Protein AF-A0A6H1ZUZ8-F1 (afdb_monomer)

Solvent-accessible surface area (backbone atoms only — not comparable to full-atom values): 5134 Å² total; per-residue (Å²): 129,70,75,45,77,48,68,52,99,84,44,32,30,38,42,35,37,50,51,98,87,71,49,80,46,80,46,36,35,42,48,43,70,82,27,38,59,42,32,27,56,42,96,87,75,48,74,44,72,56,54,60,61,60,22,65,86,81,47,86,49,67,31,75,22,28,85,51,36,56,61,50,53,53,50,29,49,55,50,32,56,54,48,53,56,54,62,75,71,109

Sequence (90 aa):
MKTRITSDDHGRVRLQYEDCLGQDHDKTFSCPHDGGYVIELLDNGGTTQPCDGLSHTGNTLIAKNRETLIDLIRREYRQMRRIEAREMSL

Organism: NCBI:txid1070528

Mean predicted aligned error: 4.52 Å

Radius of gyration: 12.98 Å; Cα contacts (8 Å, |Δi|>4): 155; chains: 1; bounding box: 32×24×34 Å

Structure (mmCIF, N/CA/C/O backbone):
data_AF-A0A6H1ZUZ8-F1
#
_entry.id   AF-A0A6H1ZUZ8-F1
#
loop_
_atom_site.group_PDB
_atom_site.id
_atom_site.type_symbol
_atom_site.label_atom_id
_atom_site.label_alt_id
_atom_site.label_comp_id
_atom_site.label_asym_id
_atom_site.label_entity_id
_atom_site.label_seq_id
_atom_site.pdbx_PDB_ins_code
_atom_site.Cartn_x
_atom_site.Cartn_y
_atom_site.Cartn_z
_atom_site.occupancy
_atom_site.B_iso_or_equiv
_atom_site.auth_seq_id
_atom_site.auth_comp_id
_atom_site.auth_asym_id
_atom_site.auth_atom_id
_atom_site.pdbx_PDB_model_num
ATOM 1 N N . MET A 1 1 ? -18.284 3.245 3.909 1.00 59.94 1 MET A N 1
ATOM 2 C CA . MET A 1 1 ? -17.019 2.694 4.453 1.00 59.94 1 MET A CA 1
ATOM 3 C C . MET A 1 1 ? -16.721 1.238 4.040 1.00 59.94 1 MET A C 1
ATOM 5 O O . MET A 1 1 ? -16.907 0.300 4.812 1.00 59.94 1 MET A O 1
ATOM 9 N N . LYS A 1 2 ? -16.220 1.024 2.816 1.00 77.12 2 LYS A N 1
ATOM 10 C CA . LYS A 1 2 ? -15.691 -0.278 2.369 1.00 77.12 2 LYS A CA 1
ATOM 11 C C . LYS A 1 2 ? -14.222 -0.106 1.998 1.00 77.12 2 LYS A C 1
ATOM 13 O O . LYS A 1 2 ? -13.913 0.369 0.915 1.00 77.12 2 LYS A O 1
ATOM 18 N N . THR A 1 3 ? -13.321 -0.477 2.900 1.00 92.06 3 THR A N 1
ATOM 19 C CA . THR A 1 3 ? -11.883 -0.494 2.609 1.00 92.06 3 THR A CA 1
ATOM 20 C C . THR A 1 3 ? -11.552 -1.680 1.709 1.00 92.06 3 THR A C 1
ATOM 22 O O . THR A 1 3 ? -12.024 -2.795 1.948 1.00 92.06 3 THR A O 1
ATOM 25 N N . ARG A 1 4 ? -10.682 -1.476 0.722 1.00 96.00 4 ARG A N 1
ATOM 26 C CA . ARG A 1 4 ? -10.087 -2.548 -0.078 1.00 96.00 4 ARG A CA 1
ATOM 27 C C . ARG A 1 4 ? -8.570 -2.408 -0.083 1.00 96.00 4 ARG A C 1
ATOM 29 O O . ARG A 1 4 ? -8.050 -1.355 -0.421 1.00 96.00 4 ARG A O 1
ATOM 36 N N . ILE A 1 5 ? -7.872 -3.484 0.280 1.00 96.75 5 ILE A N 1
ATOM 37 C CA . ILE A 1 5 ? -6.409 -3.567 0.211 1.00 96.75 5 ILE A CA 1
ATOM 38 C C . ILE A 1 5 ? -6.048 -4.798 -0.610 1.00 96.75 5 ILE A C 1
ATOM 40 O O . ILE A 1 5 ? -6.399 -5.916 -0.226 1.00 96.75 5 ILE A O 1
ATOM 44 N N . THR A 1 6 ? -5.366 -4.595 -1.730 1.00 96.88 6 THR A N 1
ATOM 45 C CA . THR A 1 6 ? -4.988 -5.656 -2.675 1.00 96.88 6 THR A CA 1
ATOM 46 C C . THR A 1 6 ? -3.557 -5.471 -3.146 1.00 96.88 6 THR A C 1
ATOM 48 O O . THR A 1 6 ? -3.094 -4.340 -3.246 1.00 96.88 6 THR A O 1
ATOM 51 N N . SER A 1 7 ? -2.881 -6.566 -3.478 1.00 96.44 7 SER A N 1
ATOM 52 C CA . SER A 1 7 ? -1.600 -6.542 -4.185 1.00 96.44 7 SER A CA 1
ATOM 53 C C . SER A 1 7 ? -1.782 -6.911 -5.657 1.00 96.44 7 SER A C 1
ATOM 55 O O . SER A 1 7 ? -2.658 -7.718 -5.968 1.00 96.44 7 SER A O 1
ATOM 57 N N . ASP A 1 8 ? -0.969 -6.333 -6.539 1.00 94.00 8 ASP A N 1
ATOM 58 C CA . ASP A 1 8 ? -0.848 -6.755 -7.940 1.00 94.00 8 ASP A CA 1
ATOM 59 C C . ASP A 1 8 ? 0.288 -7.779 -8.142 1.00 94.00 8 ASP A C 1
ATOM 61 O O . ASP A 1 8 ? 1.015 -8.119 -7.203 1.00 94.00 8 ASP A O 1
ATOM 65 N N . ASP A 1 9 ? 0.462 -8.249 -9.380 1.00 92.81 9 ASP A N 1
ATOM 66 C CA . ASP A 1 9 ? 1.494 -9.231 -9.754 1.00 92.81 9 ASP A CA 1
ATOM 67 C C . ASP A 1 9 ? 2.931 -8.675 -9.657 1.00 92.81 9 ASP A C 1
ATOM 69 O O . ASP A 1 9 ? 3.903 -9.427 -9.686 1.00 92.81 9 ASP A O 1
ATOM 73 N N . HIS A 1 10 ? 3.088 -7.357 -9.499 1.00 90.81 10 HIS A N 1
ATOM 74 C CA . HIS A 1 10 ? 4.368 -6.695 -9.233 1.00 90.81 10 HIS A CA 1
ATOM 75 C C . HIS A 1 10 ? 4.605 -6.459 -7.730 1.00 90.81 10 HIS A C 1
ATOM 77 O O . HIS A 1 10 ? 5.575 -5.792 -7.341 1.00 90.81 10 HIS A O 1
ATOM 83 N N . GLY A 1 11 ? 3.714 -6.966 -6.873 1.00 92.62 11 GLY A N 1
ATOM 84 C CA . GLY A 1 11 ? 3.754 -6.785 -5.427 1.00 92.62 11 GLY A CA 1
ATOM 85 C C . GLY A 1 11 ? 3.509 -5.342 -4.979 1.00 92.62 11 GLY A C 1
ATOM 86 O O . GLY A 1 11 ? 3.863 -4.983 -3.855 1.00 92.62 11 GLY A O 1
ATOM 87 N N . ARG A 1 12 ? 2.945 -4.487 -5.841 1.00 95.62 12 ARG A N 1
ATOM 88 C CA . ARG A 1 12 ? 2.478 -3.153 -5.448 1.00 95.62 12 ARG A CA 1
ATOM 89 C C . ARG A 1 12 ? 1.164 -3.301 -4.708 1.00 95.62 12 ARG A C 1
ATOM 91 O O . ARG A 1 12 ? 0.363 -4.174 -5.027 1.00 95.62 12 ARG A O 1
ATOM 98 N N . VAL A 1 13 ? 0.931 -2.443 -3.726 1.00 96.94 13 VAL A N 1
ATOM 99 C CA . VAL A 1 13 ? -0.241 -2.532 -2.853 1.00 96.94 13 VAL A CA 1
ATOM 100 C C . VAL A 1 13 ? -1.167 -1.364 -3.118 1.00 96.94 13 VAL A C 1
ATOM 102 O O . VAL A 1 13 ? -0.783 -0.221 -2.909 1.00 96.94 13 VAL A O 1
ATOM 105 N N . ARG A 1 14 ? -2.401 -1.649 -3.526 1.00 96.19 14 ARG A N 1
ATOM 106 C CA . ARG A 1 14 ? -3.463 -0.657 -3.683 1.00 96.19 14 ARG A CA 1
ATOM 107 C C . ARG A 1 14 ? -4.341 -0.623 -2.438 1.00 96.19 14 ARG A C 1
ATOM 109 O O . ARG A 1 14 ? -4.794 -1.673 -1.976 1.00 96.19 14 ARG A O 1
ATOM 116 N N . LEU A 1 15 ? -4.587 0.572 -1.918 1.00 95.44 15 LEU A N 1
AT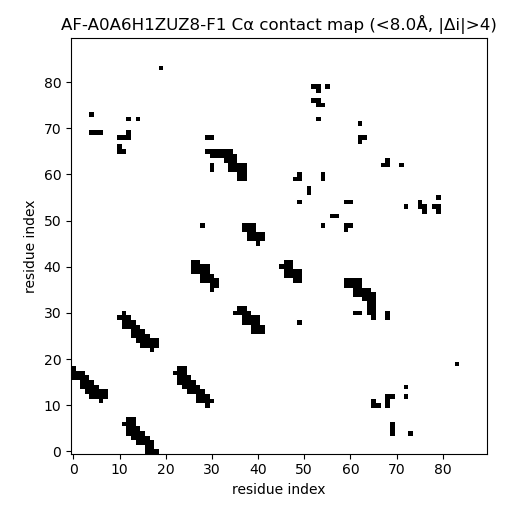OM 117 C CA . LEU A 1 15 ? -5.460 0.873 -0.791 1.00 95.44 15 LEU A CA 1
ATOM 118 C C . LEU A 1 15 ? -6.559 1.820 -1.276 1.00 95.44 15 LEU A C 1
ATOM 120 O O . LEU A 1 15 ? -6.274 2.945 -1.673 1.00 95.44 15 LEU A O 1
ATOM 124 N N . GLN A 1 16 ? -7.804 1.362 -1.199 1.00 94.88 16 GLN A N 1
ATOM 125 C CA . GLN A 1 16 ? -8.994 2.160 -1.476 1.00 94.88 16 GLN A CA 1
ATOM 126 C C . GLN A 1 16 ? -9.814 2.293 -0.195 1.00 94.88 16 GLN A C 1
ATOM 128 O O . GLN A 1 16 ? -10.091 1.280 0.459 1.00 94.88 16 GLN A O 1
ATOM 133 N N . TYR A 1 17 ? -10.189 3.509 0.189 1.00 92.69 17 TYR A N 1
ATOM 134 C CA . TYR A 1 17 ? -11.013 3.761 1.371 1.00 92.69 17 TYR A CA 1
ATOM 135 C C . TYR A 1 17 ? -11.726 5.109 1.301 1.00 92.69 17 TYR A C 1
ATOM 137 O O . TYR A 1 17 ? -11.294 6.008 0.59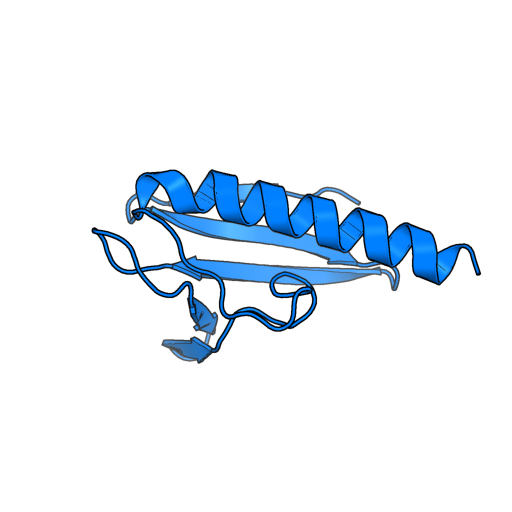9 1.00 92.69 17 TYR A O 1
ATOM 145 N N . GLU A 1 18 ? -12.782 5.233 2.094 1.00 91.81 18 GLU A N 1
ATOM 146 C CA . GLU A 1 18 ? -13.491 6.483 2.367 1.00 91.81 18 GLU A CA 1
ATOM 147 C C . GLU A 1 18 ? -13.005 7.014 3.728 1.00 91.81 18 GLU A C 1
ATOM 149 O O . GLU A 1 18 ? -12.933 6.244 4.700 1.00 91.81 18 GLU A O 1
ATOM 154 N N . ASP A 1 19 ? -12.608 8.285 3.802 1.00 87.12 19 ASP A N 1
ATOM 155 C CA . ASP A 1 19 ? -12.142 8.918 5.041 1.00 87.12 19 ASP A CA 1
ATOM 156 C C . ASP A 1 19 ? -13.298 9.368 5.961 1.00 87.12 19 ASP A C 1
ATOM 158 O O . ASP A 1 19 ? -14.468 9.067 5.724 1.00 87.12 19 ASP A O 1
ATOM 162 N N . CYS A 1 20 ? -12.985 10.024 7.084 1.00 82.94 20 CYS A N 1
ATOM 163 C CA . CYS A 1 20 ? -14.005 10.498 8.030 1.00 82.94 20 CYS A CA 1
ATOM 164 C C . CYS A 1 20 ? -14.856 11.669 7.504 1.00 82.94 20 CYS A C 1
ATOM 166 O O . CYS A 1 20 ? -15.921 11.930 8.064 1.00 82.94 20 CYS A O 1
ATOM 168 N N . LEU A 1 21 ? -14.420 12.344 6.437 1.00 86.31 21 LEU A N 1
ATOM 169 C CA . LEU A 1 21 ? -15.147 13.422 5.766 1.00 86.31 21 LEU A CA 1
ATOM 170 C C . LEU A 1 21 ? -15.986 12.907 4.586 1.00 86.31 21 LEU A C 1
ATOM 172 O O . LEU A 1 21 ? -16.661 13.696 3.925 1.00 86.31 21 LEU A O 1
ATOM 176 N N . GLY A 1 22 ? -15.958 11.597 4.322 1.00 88.00 22 GLY A N 1
ATOM 177 C CA . GLY A 1 22 ? -16.644 10.980 3.191 1.00 88.00 22 GLY A CA 1
ATOM 178 C C . GLY A 1 22 ? -15.910 11.151 1.860 1.00 88.00 22 GLY A C 1
ATOM 179 O O . GLY A 1 22 ? -16.538 11.016 0.813 1.00 88.00 22 GLY A O 1
ATOM 180 N N . GLN A 1 23 ? -14.613 11.478 1.873 1.00 89.31 23 GLN A N 1
ATOM 181 C CA . GLN A 1 23 ? -13.807 11.556 0.655 1.00 89.31 23 GLN A CA 1
ATOM 182 C C . GLN A 1 23 ? -13.222 10.186 0.318 1.00 89.31 23 GLN A C 1
ATOM 184 O O . GLN A 1 23 ? -12.685 9.494 1.187 1.00 89.31 23 GLN A O 1
ATOM 189 N N . ASP A 1 24 ? -13.301 9.813 -0.957 1.00 91.38 24 ASP A N 1
ATOM 190 C CA . ASP A 1 24 ? -12.689 8.592 -1.468 1.00 91.38 24 ASP A CA 1
ATOM 191 C C . ASP A 1 24 ? -11.199 8.801 -1.752 1.00 91.38 24 ASP A C 1
ATOM 193 O O . ASP A 1 24 ? -10.790 9.738 -2.440 1.00 91.38 24 ASP A O 1
ATOM 197 N N . HIS A 1 25 ? -10.392 7.866 -1.265 1.00 90.31 25 HIS A N 1
ATOM 198 C CA . HIS A 1 25 ? -8.953 7.797 -1.472 1.00 90.31 25 HIS A CA 1
ATOM 199 C C . HIS A 1 25 ? -8.600 6.496 -2.182 1.00 90.31 25 HIS A C 1
ATOM 201 O O . HIS A 1 25 ? -9.044 5.415 -1.786 1.00 90.31 25 HIS A O 1
ATOM 207 N N . ASP A 1 26 ? -7.749 6.596 -3.200 1.00 93.38 26 ASP A N 1
ATOM 208 C CA . ASP A 1 26 ? -7.196 5.466 -3.943 1.00 93.38 26 ASP A CA 1
ATOM 209 C C . ASP A 1 26 ? -5.690 5.657 -4.086 1.00 93.38 26 ASP A C 1
ATOM 211 O O . ASP A 1 26 ? -5.227 6.592 -4.735 1.00 93.38 26 ASP A O 1
ATOM 215 N N . LYS A 1 27 ? -4.920 4.809 -3.409 1.00 93.00 27 LYS A N 1
ATOM 216 C CA . LYS A 1 27 ? -3.471 4.963 -3.273 1.00 93.00 27 LYS A CA 1
ATOM 217 C C . LYS A 1 27 ? -2.769 3.676 -3.650 1.00 93.00 27 LYS A C 1
ATOM 219 O O . LYS A 1 27 ? -3.198 2.597 -3.244 1.00 93.00 27 LYS A O 1
ATOM 224 N N . THR A 1 28 ? -1.655 3.785 -4.368 1.00 95.75 28 THR A N 1
ATOM 225 C CA . THR A 1 28 ? -0.812 2.637 -4.722 1.00 95.75 28 THR A CA 1
ATOM 226 C C . THR A 1 28 ? 0.573 2.791 -4.117 1.00 95.75 28 THR A C 1
ATOM 228 O O . THR A 1 28 ? 1.217 3.818 -4.286 1.00 95.75 28 THR A O 1
ATOM 231 N N . PHE A 1 29 ? 1.059 1.750 -3.450 1.00 95.81 29 PHE A N 1
ATOM 232 C CA . PHE A 1 29 ? 2.342 1.733 -2.761 1.00 95.81 29 PHE A CA 1
ATOM 233 C C . PHE A 1 29 ? 3.298 0.709 -3.358 1.00 95.81 29 PHE A C 1
ATOM 235 O O . PHE A 1 29 ? 2.891 -0.354 -3.830 1.00 95.81 29 PHE A O 1
ATOM 242 N N . SER A 1 30 ? 4.590 1.005 -3.277 1.00 96.06 30 SER A N 1
ATOM 243 C CA . SER A 1 30 ? 5.672 0.103 -3.667 1.00 96.06 30 SER A CA 1
ATOM 244 C C . SER A 1 30 ? 6.878 0.296 -2.745 1.00 96.06 30 SER A C 1
ATOM 246 O O . SER A 1 30 ? 6.988 1.300 -2.054 1.00 96.06 30 SER A O 1
ATOM 248 N N . CYS A 1 31 ? 7.810 -0.649 -2.752 1.00 95.31 31 CYS A N 1
ATOM 249 C CA . CYS A 1 31 ? 9.132 -0.538 -2.119 1.00 95.31 31 CYS A CA 1
ATOM 250 C C . CYS A 1 31 ? 10.163 -1.284 -2.985 1.00 95.31 31 CYS A C 1
ATOM 252 O O . CYS A 1 31 ? 9.749 -2.007 -3.886 1.00 95.31 31 CYS A O 1
ATOM 254 N N . PRO A 1 32 ? 11.486 -1.187 -2.793 1.00 94.38 32 PRO A N 1
ATOM 255 C CA . PRO A 1 32 ? 12.423 -2.072 -3.494 1.00 94.38 32 PRO A CA 1
ATOM 256 C C . PRO A 1 32 ? 12.144 -3.560 -3.202 1.00 94.38 32 PRO A C 1
ATOM 258 O O . PRO A 1 32 ? 11.507 -3.890 -2.199 1.00 94.38 32 PRO A O 1
ATOM 261 N N . HIS A 1 33 ? 12.569 -4.456 -4.102 1.00 92.12 33 HIS A N 1
ATOM 262 C CA . HIS A 1 33 ? 12.272 -5.894 -3.998 1.00 92.12 33 HIS A CA 1
ATOM 263 C C . HIS A 1 33 ? 12.768 -6.485 -2.667 1.00 92.12 33 HIS A C 1
ATOM 265 O O . HIS A 1 33 ? 11.993 -7.094 -1.928 1.00 92.12 33 HIS A O 1
ATOM 271 N N . ASP A 1 34 ? 14.014 -6.170 -2.313 1.00 93.25 34 ASP A N 1
ATOM 272 C CA . ASP A 1 34 ? 14.703 -6.685 -1.124 1.00 93.25 34 ASP A CA 1
ATOM 273 C C . ASP A 1 34 ? 14.507 -5.802 0.122 1.00 93.25 34 ASP A C 1
ATOM 275 O O . ASP A 1 34 ? 15.227 -5.932 1.109 1.00 93.25 34 ASP A O 1
ATOM 279 N N . GLY A 1 35 ? 13.520 -4.902 0.076 1.00 92.06 35 GLY A N 1
ATOM 280 C CA . GLY A 1 35 ? 13.171 -4.007 1.175 1.00 92.06 35 GLY A CA 1
ATOM 281 C C . GLY A 1 35 ? 13.735 -2.600 1.038 1.00 92.06 35 GLY A C 1
ATOM 282 O O . GLY A 1 35 ? 14.527 -2.289 0.152 1.00 92.06 35 GLY A O 1
ATOM 283 N N . GLY A 1 36 ? 13.270 -1.716 1.915 1.00 92.81 36 GLY A N 1
ATOM 284 C CA . GLY A 1 36 ? 13.619 -0.300 1.910 1.00 92.81 36 GLY A CA 1
ATOM 285 C C . GLY A 1 36 ? 12.392 0.593 2.000 1.00 92.81 36 GLY A C 1
ATOM 286 O O . GLY A 1 36 ? 11.322 0.168 2.444 1.00 92.81 36 GLY A O 1
ATOM 287 N N . TYR A 1 37 ? 12.567 1.845 1.588 1.00 93.38 37 TYR A N 1
ATOM 288 C CA . TYR A 1 37 ? 11.532 2.861 1.708 1.00 93.38 37 TYR A CA 1
ATOM 289 C C . TYR A 1 37 ? 10.288 2.515 0.897 1.00 93.38 37 TYR A C 1
ATOM 291 O O . TYR A 1 37 ? 10.363 2.130 -0.274 1.00 93.38 37 TYR A O 1
ATO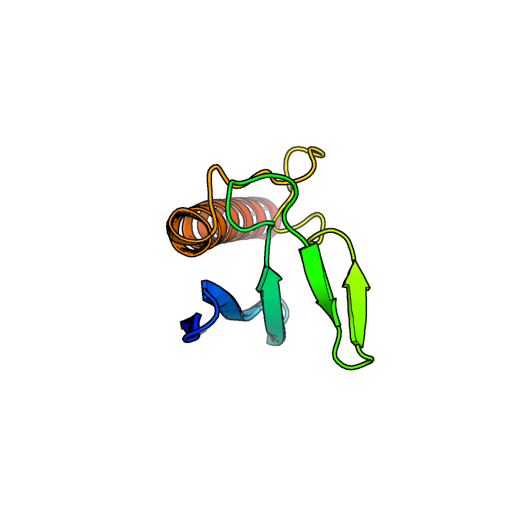M 299 N N . VAL A 1 38 ? 9.141 2.679 1.545 1.00 94.00 38 VAL A N 1
ATOM 300 C CA . VAL A 1 38 ? 7.845 2.648 0.886 1.00 94.00 38 VAL A CA 1
ATOM 301 C C . VAL A 1 38 ? 7.622 3.991 0.201 1.00 94.00 38 VAL A C 1
ATOM 303 O O . VAL A 1 38 ? 7.867 5.045 0.782 1.00 94.00 38 VAL A O 1
ATOM 306 N N . ILE A 1 39 ? 7.137 3.935 -1.031 1.00 94.00 39 ILE A N 1
ATOM 307 C CA . ILE A 1 39 ? 6.746 5.081 -1.847 1.00 94.00 39 ILE A CA 1
ATOM 308 C C . ILE A 1 39 ? 5.282 4.940 -2.254 1.00 94.00 39 ILE A C 1
ATOM 310 O O . ILE A 1 39 ? 4.804 3.828 -2.485 1.00 94.00 39 ILE A O 1
ATOM 314 N N . GLU A 1 40 ? 4.585 6.064 -2.361 1.00 94.19 40 GLU A N 1
ATOM 315 C CA . GLU A 1 40 ? 3.286 6.171 -3.021 1.00 94.19 40 GLU A CA 1
ATOM 316 C C . GLU A 1 40 ? 3.517 6.514 -4.499 1.00 94.19 40 GLU A C 1
ATOM 318 O O . GLU A 1 40 ? 4.279 7.428 -4.821 1.00 94.19 40 GLU A O 1
ATOM 323 N N . LEU A 1 41 ? 2.897 5.749 -5.394 1.00 94.50 41 LEU A N 1
ATOM 324 C CA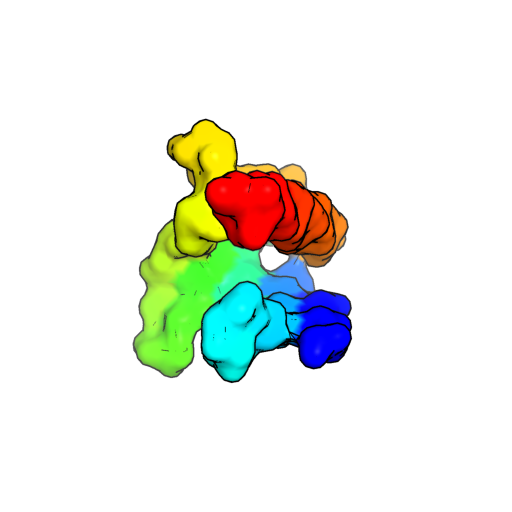 . LEU A 1 41 ? 2.913 5.974 -6.834 1.00 94.50 41 LEU A CA 1
ATOM 325 C C . LEU A 1 41 ? 1.773 6.925 -7.193 1.00 94.50 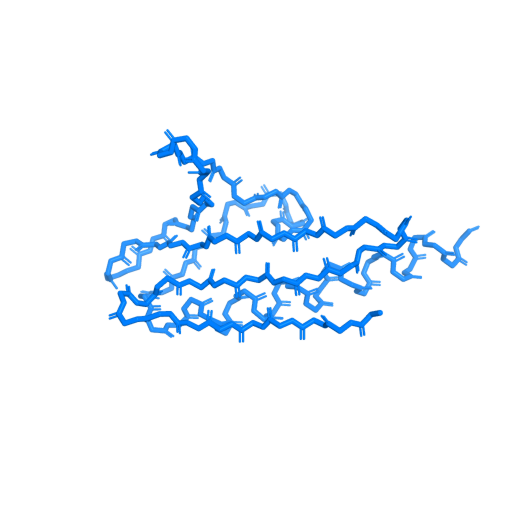41 LEU A C 1
ATOM 327 O O . LEU A 1 41 ? 0.621 6.661 -6.853 1.00 94.50 41 LEU A O 1
ATOM 331 N N . LEU A 1 42 ? 2.107 8.006 -7.889 1.00 92.06 42 LEU A N 1
ATOM 332 C CA . LEU A 1 42 ? 1.155 9.010 -8.346 1.00 92.06 42 LEU A CA 1
ATOM 333 C C . LEU A 1 42 ? 0.707 8.706 -9.780 1.00 92.06 42 LEU A C 1
ATOM 335 O O . LEU A 1 42 ? 1.478 8.179 -10.585 1.00 92.06 42 LEU A O 1
ATOM 339 N N . ASP A 1 43 ? -0.510 9.119 -10.134 1.00 88.81 43 ASP A N 1
ATOM 340 C CA . ASP A 1 43 ? -1.083 8.897 -11.472 1.00 88.81 43 ASP A CA 1
ATOM 341 C C . ASP A 1 43 ? -0.267 9.549 -12.601 1.00 88.81 43 ASP A C 1
ATOM 343 O O . ASP A 1 43 ? -0.293 9.100 -13.745 1.00 88.81 43 ASP A O 1
ATOM 347 N N . ASN A 1 44 ? 0.511 10.587 -12.281 1.00 91.19 44 ASN A N 1
ATOM 348 C CA . ASN A 1 44 ? 1.416 11.256 -13.218 1.00 91.19 44 ASN A CA 1
ATOM 349 C C . ASN A 1 44 ? 2.750 10.509 -13.434 1.00 91.19 44 ASN A C 1
ATOM 351 O O . ASN A 1 44 ? 3.660 11.054 -14.058 1.00 91.19 44 ASN A O 1
ATOM 355 N N . GLY A 1 45 ? 2.895 9.295 -12.893 1.00 89.75 45 GLY A N 1
ATOM 356 C CA . GLY A 1 45 ? 4.127 8.505 -12.939 1.00 89.75 45 GLY A CA 1
ATOM 357 C C . GLY A 1 45 ? 5.199 8.949 -11.939 1.00 89.75 45 GLY A C 1
ATOM 358 O O . GLY A 1 45 ? 6.273 8.351 -11.890 1.00 89.75 45 GLY A O 1
ATOM 359 N N . GLY A 1 46 ? 4.923 9.982 -11.142 1.00 93.12 46 GLY A N 1
ATOM 360 C CA . GLY A 1 46 ? 5.773 10.421 -10.047 1.00 93.12 46 GLY A CA 1
ATOM 361 C C . GLY A 1 46 ? 5.646 9.535 -8.810 1.00 93.12 46 GLY A C 1
ATOM 362 O O . GLY A 1 46 ? 4.821 8.623 -8.729 1.00 93.12 46 GLY A O 1
ATOM 363 N N . THR A 1 47 ? 6.471 9.834 -7.812 1.00 93.31 47 THR A N 1
ATOM 364 C CA . THR A 1 47 ? 6.455 9.143 -6.522 1.00 93.31 47 THR A CA 1
ATOM 365 C C . THR A 1 47 ? 6.512 10.151 -5.390 1.00 93.31 47 THR A C 1
ATOM 367 O O . THR A 1 47 ? 7.261 11.124 -5.481 1.00 93.31 47 THR A O 1
ATOM 370 N N . THR A 1 48 ? 5.788 9.893 -4.308 1.00 90.88 48 THR A N 1
ATOM 371 C CA . THR A 1 48 ? 5.875 10.670 -3.067 1.00 90.88 48 THR A CA 1
ATOM 372 C C . THR A 1 48 ? 6.103 9.748 -1.874 1.00 90.88 48 THR A C 1
ATOM 374 O O . THR A 1 48 ? 5.942 8.528 -1.968 1.00 90.88 48 THR A O 1
ATOM 377 N N . GLN A 1 49 ? 6.499 10.317 -0.740 1.00 87.06 49 GLN A N 1
ATOM 378 C CA . GLN A 1 49 ? 6.423 9.594 0.523 1.00 87.06 49 GLN A CA 1
ATOM 379 C C . GLN A 1 49 ? 4.948 9.338 0.869 1.00 87.06 49 GLN A C 1
ATOM 381 O O . GLN A 1 49 ? 4.117 10.217 0.617 1.00 87.06 49 GLN A O 1
ATOM 386 N N . PRO A 1 50 ? 4.608 8.157 1.422 1.00 86.69 50 PRO A N 1
ATOM 387 C CA . PRO A 1 50 ? 3.27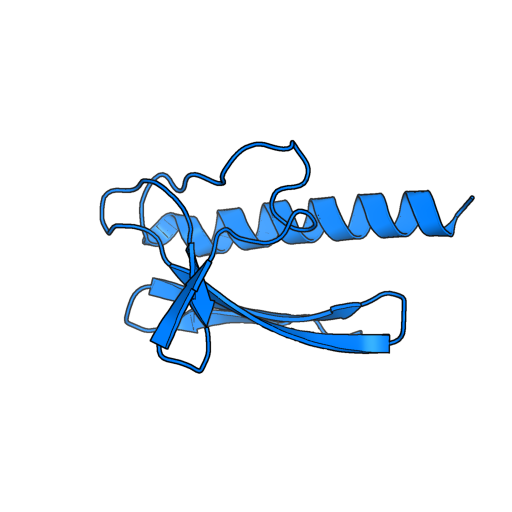2 7.902 1.943 1.00 86.69 50 PRO A CA 1
ATOM 388 C C . PRO A 1 50 ? 2.869 9.015 2.908 1.00 86.69 50 PRO A C 1
ATOM 390 O O . PRO A 1 50 ? 3.681 9.438 3.729 1.00 86.69 50 PRO A O 1
ATOM 393 N N . CYS A 1 51 ? 1.631 9.492 2.795 1.00 72.56 51 CYS A N 1
ATOM 394 C CA . CYS A 1 51 ? 1.153 10.611 3.601 1.00 72.56 51 CYS A CA 1
ATOM 395 C C . CYS A 1 51 ? 1.270 10.356 5.115 1.00 72.56 51 CYS A C 1
ATOM 397 O O . CYS A 1 51 ? 1.252 9.209 5.577 1.00 72.56 51 CYS A O 1
ATOM 399 N N . ASP A 1 52 ? 1.286 11.443 5.892 1.00 63.62 52 ASP A N 1
ATOM 400 C CA . ASP A 1 52 ? 1.365 11.424 7.361 1.00 63.62 52 ASP A CA 1
ATOM 401 C C . ASP A 1 52 ? 0.273 10.564 8.021 1.00 63.62 52 ASP A C 1
ATOM 403 O O . ASP A 1 52 ? 0.469 10.055 9.117 1.00 63.62 52 ASP A O 1
ATOM 407 N N . GLY A 1 53 ? -0.858 10.319 7.350 1.00 65.62 53 GLY A N 1
ATOM 408 C CA . GLY A 1 53 ? -1.894 9.405 7.843 1.00 65.62 53 GLY A CA 1
ATOM 409 C C . GLY A 1 53 ? -1.412 7.954 7.976 1.00 65.62 53 GLY A C 1
ATOM 410 O O . GLY A 1 53 ? -1.666 7.309 8.989 1.00 65.62 53 GLY A O 1
ATOM 411 N N . LEU A 1 54 ? -0.666 7.441 6.990 1.00 72.25 54 LEU A N 1
ATOM 412 C CA . LEU A 1 54 ? -0.069 6.096 7.037 1.00 72.25 54 LEU A CA 1
ATOM 413 C C . LEU A 1 54 ? 1.342 6.104 7.635 1.00 72.25 54 LEU A C 1
ATOM 415 O O . LEU A 1 54 ? 1.825 5.076 8.093 1.00 72.25 54 LEU A O 1
ATOM 419 N N . SER A 1 55 ? 1.997 7.261 7.648 1.00 62.81 55 SER A N 1
ATOM 420 C CA . SER A 1 55 ? 3.329 7.488 8.209 1.00 62.81 55 SER A CA 1
ATOM 421 C C . SER A 1 55 ? 3.260 8.193 9.575 1.00 62.81 55 SER A C 1
ATOM 423 O O . SER A 1 55 ? 4.133 8.989 9.921 1.00 62.81 55 SER A O 1
ATOM 425 N N . HIS A 1 56 ? 2.223 7.909 10.369 1.00 59.62 56 HIS A N 1
ATOM 426 C CA . HIS A 1 56 ? 1.804 8.749 11.502 1.00 59.62 56 HIS A CA 1
ATOM 427 C C . HIS A 1 56 ? 2.838 8.930 12.622 1.00 59.62 56 HIS A C 1
ATOM 429 O O . HIS A 1 56 ? 2.747 9.852 13.424 1.00 59.62 56 HIS A O 1
ATOM 435 N N . THR A 1 57 ? 3.869 8.088 12.679 1.00 57.84 57 THR A N 1
ATOM 436 C CA . THR A 1 57 ? 4.973 8.260 13.639 1.00 57.84 57 THR A CA 1
ATOM 437 C C . THR A 1 57 ? 6.018 9.295 13.203 1.00 57.84 57 THR A C 1
ATOM 439 O O . THR A 1 57 ? 7.055 9.407 13.852 1.00 57.84 57 THR A O 1
ATOM 442 N N . GLY A 1 58 ? 5.788 10.019 12.099 1.00 62.78 58 GLY A N 1
ATOM 443 C CA . GLY A 1 58 ? 6.757 10.954 11.517 1.00 62.78 58 GLY A CA 1
ATOM 444 C C . GLY A 1 58 ? 7.981 10.264 10.904 1.00 62.78 58 GLY A C 1
ATOM 445 O O . GLY A 1 58 ? 8.951 10.925 10.545 1.00 62.78 58 GLY A O 1
ATOM 446 N N . ASN A 1 59 ? 7.953 8.931 10.791 1.00 67.12 59 ASN A N 1
ATOM 447 C CA . ASN A 1 59 ? 9.042 8.129 10.250 1.00 67.12 59 ASN A CA 1
ATOM 448 C C . ASN A 1 59 ? 8.665 7.577 8.886 1.00 67.12 59 ASN A C 1
ATOM 450 O O 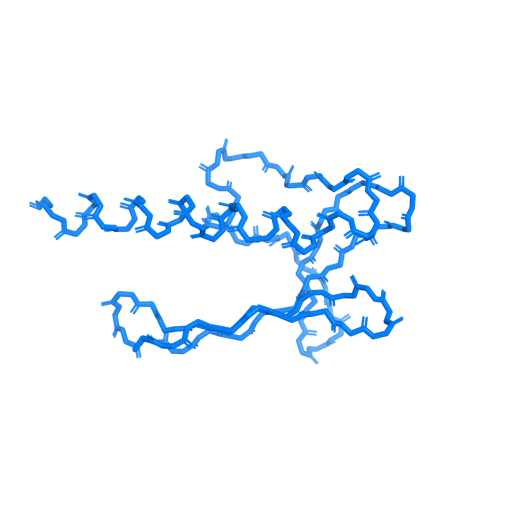. ASN A 1 59 ? 7.629 6.931 8.751 1.00 67.12 59 ASN A O 1
ATOM 454 N N . THR A 1 60 ? 9.566 7.730 7.916 1.00 82.31 60 THR A N 1
ATOM 455 C CA . THR A 1 60 ? 9.407 7.112 6.596 1.00 82.31 60 THR A CA 1
ATOM 456 C C . THR A 1 60 ? 9.177 5.607 6.754 1.00 82.31 60 THR A C 1
ATOM 458 O O . THR A 1 60 ? 9.978 4.911 7.382 1.00 82.31 60 THR A O 1
ATOM 461 N N . LEU A 1 61 ? 8.092 5.094 6.174 1.00 89.88 61 LEU A N 1
ATOM 462 C CA . LEU A 1 61 ? 7.779 3.670 6.219 1.00 89.88 61 LEU A CA 1
ATOM 463 C C . LEU A 1 61 ? 8.852 2.852 5.492 1.00 89.88 61 LEU A C 1
ATOM 465 O O . LEU A 1 61 ? 9.250 3.171 4.371 1.00 89.88 61 LEU A O 1
ATOM 469 N N . ILE A 1 62 ? 9.282 1.760 6.123 1.00 91.00 62 ILE A N 1
ATOM 470 C CA . ILE A 1 62 ? 10.243 0.809 5.561 1.00 91.00 62 ILE A CA 1
ATOM 471 C C . ILE A 1 62 ? 9.603 -0.576 5.559 1.00 91.00 62 ILE A C 1
ATOM 473 O O . ILE A 1 62 ? 9.168 -1.075 6.599 1.00 91.00 62 ILE A O 1
ATOM 477 N N . ALA A 1 63 ? 9.568 -1.204 4.387 1.00 93.06 63 ALA A N 1
ATOM 478 C CA . ALA A 1 63 ? 9.173 -2.597 4.235 1.00 93.06 63 ALA A CA 1
ATOM 479 C C . ALA A 1 63 ? 10.415 -3.494 4.241 1.00 93.06 63 ALA A C 1
ATOM 481 O O . ALA A 1 63 ? 11.454 -3.133 3.687 1.00 93.06 63 ALA A O 1
ATOM 482 N N . LYS A 1 64 ? 10.305 -4.683 4.844 1.00 93.12 64 LYS A N 1
ATOM 483 C CA . LYS A 1 64 ? 11.402 -5.663 4.871 1.00 93.12 64 LYS A CA 1
ATOM 484 C C . LYS A 1 64 ? 11.697 -6.216 3.476 1.00 93.12 64 LYS A C 1
ATOM 486 O O . LYS A 1 64 ? 12.840 -6.515 3.174 1.00 93.12 64 LYS A O 1
ATOM 491 N N . ASN A 1 65 ? 10.658 -6.387 2.669 1.00 93.12 65 ASN A N 1
ATOM 492 C CA . ASN A 1 65 ? 10.700 -6.815 1.274 1.00 93.12 65 ASN A CA 1
ATOM 493 C C . ASN A 1 65 ? 9.343 -6.507 0.619 1.00 93.12 65 ASN A C 1
ATOM 495 O O . ASN A 1 65 ? 8.391 -6.122 1.306 1.00 93.12 65 ASN A O 1
ATOM 499 N N . ARG A 1 66 ? 9.238 -6.704 -0.698 1.00 93.12 66 ARG A N 1
ATOM 500 C CA . ARG A 1 66 ? 7.989 -6.469 -1.441 1.00 93.12 66 ARG A CA 1
ATOM 501 C C . ARG A 1 66 ? 6.817 -7.314 -0.928 1.00 93.12 66 ARG A C 1
ATOM 503 O O . ARG A 1 66 ? 5.706 -6.810 -0.822 1.00 93.12 66 ARG A O 1
ATOM 510 N N . GLU A 1 67 ? 7.065 -8.568 -0.561 1.00 91.81 67 GLU A N 1
ATOM 511 C CA . GLU A 1 67 ? 6.032 -9.514 -0.107 1.00 91.81 67 GLU A CA 1
ATOM 512 C C . GLU A 1 67 ? 5.346 -9.066 1.191 1.00 91.81 67 GLU A C 1
ATOM 514 O O . GLU A 1 67 ? 4.143 -9.242 1.370 1.00 91.81 67 GLU A O 1
ATOM 519 N N . THR A 1 68 ? 6.103 -8.436 2.090 1.00 93.69 68 THR A N 1
ATOM 520 C CA . THR A 1 68 ? 5.600 -7.954 3.386 1.00 93.69 68 THR A CA 1
ATOM 521 C C . THR A 1 68 ? 4.929 -6.582 3.309 1.00 93.69 68 THR A C 1
ATOM 523 O O . THR A 1 68 ? 4.336 -6.133 4.294 1.00 93.69 68 THR A O 1
ATOM 526 N N . LEU A 1 69 ? 4.972 -5.913 2.150 1.00 95.19 69 LEU A N 1
ATOM 527 C CA . LEU A 1 69 ? 4.415 -4.572 1.974 1.00 95.19 69 LEU A CA 1
ATOM 528 C C . LEU A 1 69 ? 2.910 -4.533 2.265 1.00 95.19 69 LEU A C 1
ATOM 530 O O . LEU A 1 69 ? 2.437 -3.601 2.911 1.00 95.19 69 LEU A O 1
ATOM 534 N N . ILE A 1 70 ? 2.148 -5.547 1.844 1.00 96.31 70 ILE A N 1
ATOM 535 C CA . ILE A 1 70 ? 0.691 -5.558 2.046 1.00 96.31 70 ILE A CA 1
ATOM 536 C C . ILE A 1 70 ? 0.316 -5.589 3.529 1.00 96.31 70 ILE A C 1
ATOM 538 O O . ILE A 1 70 ? -0.610 -4.894 3.952 1.00 96.31 70 ILE A O 1
ATOM 542 N N . ASP A 1 71 ? 1.058 -6.345 4.333 1.00 95.00 71 ASP A N 1
ATOM 543 C CA . ASP A 1 71 ? 0.811 -6.442 5.767 1.00 95.00 71 ASP A CA 1
ATOM 544 C C . ASP A 1 71 ? 1.252 -5.178 6.504 1.00 95.00 71 ASP A C 1
ATOM 546 O O . ASP A 1 71 ? 0.565 -4.746 7.435 1.00 95.00 71 ASP A O 1
ATOM 550 N N . LEU A 1 72 ? 2.323 -4.530 6.035 1.00 94.19 72 LEU A N 1
ATOM 551 C CA . LEU A 1 72 ? 2.714 -3.203 6.502 1.00 94.19 72 LEU A CA 1
ATOM 552 C C . LEU A 1 72 ? 1.598 -2.179 6.242 1.00 94.19 72 LEU A C 1
ATOM 554 O O . LEU A 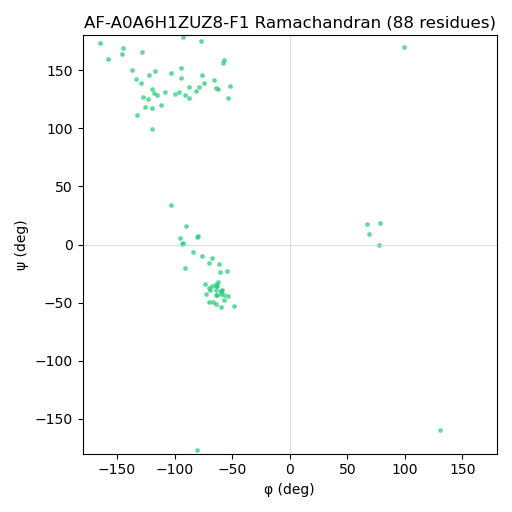1 72 ? 1.120 -1.561 7.190 1.00 94.19 72 LEU A O 1
ATOM 558 N N . ILE A 1 73 ? 1.109 -2.058 5.003 1.00 94.44 73 ILE A N 1
ATOM 559 C CA . ILE A 1 73 ? 0.030 -1.113 4.659 1.00 94.44 73 ILE A CA 1
ATOM 560 C C . ILE A 1 73 ? -1.248 -1.406 5.456 1.00 94.44 73 ILE A C 1
ATOM 562 O O . ILE A 1 73 ? -1.891 -0.484 5.957 1.00 94.44 73 ILE A O 1
ATOM 566 N N . ARG A 1 74 ? -1.605 -2.683 5.659 1.00 94.75 74 ARG A N 1
ATOM 567 C CA . ARG A 1 74 ? -2.733 -3.068 6.529 1.00 94.75 74 ARG A CA 1
ATOM 568 C C . ARG A 1 74 ? -2.545 -2.590 7.966 1.00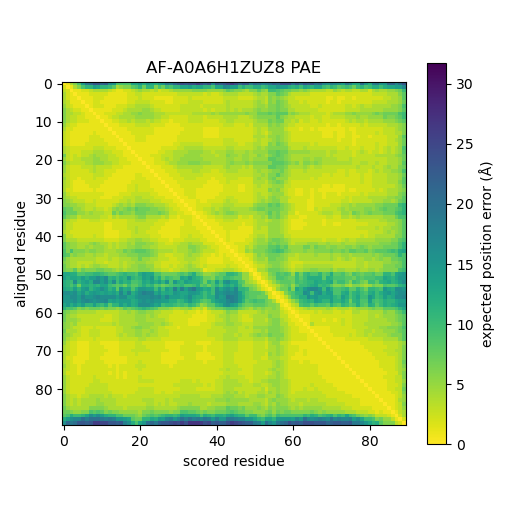 94.75 74 ARG A C 1
ATOM 570 O O . ARG A 1 74 ? -3.515 -2.150 8.586 1.00 94.75 74 ARG A O 1
ATOM 577 N N . ARG A 1 75 ? -1.338 -2.727 8.521 1.00 92.94 75 ARG A N 1
ATOM 578 C CA . ARG A 1 75 ? -1.023 -2.297 9.888 1.00 92.94 75 ARG A CA 1
ATOM 579 C C . ARG A 1 75 ? -1.159 -0.786 10.024 1.00 92.94 75 ARG A C 1
ATOM 581 O O . ARG A 1 75 ? -1.872 -0.345 10.922 1.00 92.94 75 ARG A O 1
ATOM 588 N N . GLU A 1 76 ? -0.526 -0.033 9.131 1.00 92.19 76 GLU A N 1
ATOM 589 C CA . GLU A 1 76 ? -0.540 1.432 9.160 1.00 92.19 76 GLU A CA 1
ATOM 590 C C . GLU A 1 76 ? -1.950 1.984 8.951 1.00 92.19 76 GLU A C 1
ATOM 592 O O . GLU A 1 76 ? -2.409 2.813 9.731 1.00 92.19 76 GLU A O 1
ATOM 597 N N . TYR A 1 77 ? -2.713 1.426 8.004 1.00 91.56 77 TYR A N 1
ATOM 598 C CA . TYR A 1 77 ? -4.109 1.814 7.803 1.00 91.56 77 TYR A CA 1
ATOM 599 C C . TYR A 1 77 ? -4.952 1.626 9.073 1.00 91.56 77 TYR A C 1
ATOM 601 O O . TYR A 1 77 ? -5.731 2.498 9.451 1.00 91.56 77 TYR A O 1
ATOM 609 N N . ARG A 1 78 ? -4.787 0.505 9.790 1.00 91.31 78 ARG A N 1
ATOM 610 C CA . ARG A 1 78 ? -5.501 0.290 11.061 1.00 91.31 78 ARG A CA 1
ATOM 611 C C . ARG A 1 78 ? -5.093 1.297 12.133 1.00 91.31 78 ARG A C 1
ATOM 613 O O . ARG A 1 78 ? -5.938 1.656 12.948 1.00 91.31 78 ARG A O 1
ATOM 620 N N . GLN A 1 79 ? -3.824 1.701 12.181 1.00 89.12 79 GLN A N 1
ATOM 621 C CA . GLN A 1 79 ? -3.370 2.722 13.125 1.00 89.12 79 GLN A CA 1
ATOM 622 C C . GLN A 1 79 ? -3.985 4.078 12.788 1.00 89.12 79 GLN A C 1
ATOM 624 O O . GLN A 1 79 ? -4.627 4.659 13.660 1.00 89.12 79 GLN A O 1
ATOM 629 N N . MET A 1 80 ? -3.902 4.502 11.526 1.00 88.62 80 MET A N 1
ATOM 630 C CA . MET A 1 80 ? -4.543 5.714 11.011 1.00 88.62 80 MET A CA 1
ATOM 631 C C . MET A 1 80 ? -6.019 5.785 11.422 1.00 88.62 80 MET A C 1
ATOM 633 O O . MET A 1 80 ? -6.434 6.725 12.091 1.00 88.62 80 MET A O 1
ATOM 637 N N . ARG A 1 81 ? -6.797 4.726 11.149 1.00 88.62 81 ARG A N 1
ATOM 638 C CA . ARG A 1 81 ? -8.226 4.670 11.514 1.00 88.62 81 ARG A CA 1
ATOM 639 C C . ARG A 1 81 ? -8.485 4.747 13.020 1.00 88.62 81 ARG A C 1
ATOM 641 O O . ARG A 1 81 ? -9.521 5.262 13.428 1.00 88.62 81 ARG A O 1
ATOM 648 N N . ARG A 1 82 ? -7.588 4.216 13.859 1.00 88.44 82 ARG A N 1
ATOM 649 C CA . ARG A 1 82 ? -7.707 4.327 15.326 1.00 88.44 82 ARG A CA 1
ATOM 650 C C . ARG A 1 82 ? -7.461 5.752 15.805 1.00 88.44 82 ARG A C 1
ATOM 652 O O . ARG A 1 82 ? -8.114 6.178 16.752 1.00 88.44 82 ARG A O 1
ATOM 659 N N . ILE A 1 83 ? -6.521 6.454 15.181 1.00 85.44 83 ILE A N 1
ATOM 660 C CA . ILE A 1 83 ? -6.208 7.844 15.508 1.00 85.44 83 ILE A CA 1
ATOM 661 C C . ILE A 1 83 ? -7.346 8.755 15.065 1.00 85.44 83 ILE A C 1
ATOM 663 O O . ILE A 1 83 ? -7.873 9.476 15.901 1.00 85.44 83 ILE A O 1
ATOM 667 N N . GLU A 1 84 ? -7.811 8.631 13.820 1.00 84.19 84 GLU A N 1
ATOM 668 C CA . GLU A 1 84 ? -8.966 9.387 13.318 1.00 84.19 84 GLU A CA 1
ATOM 669 C C . GLU A 1 84 ? -10.190 9.212 14.228 1.00 84.19 84 GLU A C 1
ATOM 671 O O . GLU A 1 84 ? -10.845 10.183 14.590 1.00 84.19 84 GLU A O 1
ATOM 676 N N . ALA A 1 85 ? -10.478 7.980 14.663 1.00 85.44 85 ALA A N 1
ATOM 677 C CA . ALA A 1 85 ? -11.575 7.719 15.593 1.00 85.44 85 ALA A CA 1
ATOM 678 C C . ALA A 1 85 ? -11.371 8.382 16.967 1.00 85.44 85 ALA A C 1
ATOM 680 O O . ALA A 1 85 ? -12.343 8.782 17.601 1.00 85.44 85 ALA A O 1
ATOM 681 N N . ARG A 1 86 ? -10.123 8.492 17.439 1.00 85.75 86 ARG A N 1
ATOM 682 C CA . ARG A 1 86 ? -9.790 9.167 18.699 1.00 85.75 86 ARG A CA 1
ATOM 683 C C . ARG A 1 86 ? -9.927 10.683 18.576 1.00 85.75 86 ARG A C 1
ATOM 685 O O . ARG A 1 86 ? -10.453 11.298 19.494 1.00 85.75 86 ARG A O 1
ATOM 692 N N . GLU A 1 87 ? -9.459 11.263 17.476 1.00 82.31 87 GLU A N 1
ATOM 693 C CA . GLU A 1 87 ? -9.521 12.705 17.213 1.00 82.31 87 GLU A CA 1
ATOM 694 C C . GLU A 1 87 ? -10.954 13.180 16.961 1.00 82.31 87 GLU A C 1
ATOM 696 O O . GLU A 1 87 ? -11.347 14.212 17.482 1.00 82.31 87 GLU A O 1
ATOM 701 N N . MET A 1 88 ? -11.764 12.392 16.248 1.00 75.69 88 MET A N 1
ATOM 702 C CA . MET A 1 88 ? -13.182 12.685 15.990 1.00 75.69 88 MET A CA 1
ATOM 703 C C . MET A 1 88 ? -14.107 12.412 17.188 1.00 75.69 88 MET A C 1
ATOM 705 O O . MET A 1 88 ? -15.295 12.721 17.131 1.00 75.69 88 MET A O 1
ATOM 709 N N . SER A 1 89 ? -13.597 11.771 18.246 1.00 67.94 89 SER A N 1
ATOM 710 C CA . SER A 1 89 ? -14.325 11.538 19.501 1.00 67.94 89 SER A CA 1
ATOM 711 C C . SER A 1 89 ? -14.073 12.637 20.548 1.00 67.94 89 SER A C 1
ATOM 713 O O . SER A 1 89 ? -14.585 12.520 21.666 1.00 67.94 89 SER A O 1
ATOM 715 N N . LEU A 1 90 ? -13.271 13.653 20.212 1.00 49.53 90 LEU A N 1
ATOM 716 C CA . LEU A 1 90 ? -13.003 14.860 21.002 1.00 49.53 90 LEU A CA 1
ATOM 717 C C . LEU A 1 90 ? -13.818 16.040 20.461 1.00 49.53 90 LEU A C 1
ATOM 719 O O . LEU A 1 90 ? -14.196 16.888 21.299 1.00 49.53 90 LEU A O 1
#

Secondary structure (DSSP, 8-state):
---EEEE-TT--EEEEEE-TTS-EEEEEEE--TT-EE-EEEPTTS-EEPPPTTTSTTSS--EESSTTTHHHHHHHHHHHHHHHHHHHTT-

pLDDT: mean 87.73, std 10.56, range [49.53, 96.94]

Nearest PDB structures (foldseek):
  3tcp-assembly1_A  TM=5.711E-01  e=5.443E+00  Homo sapiens
  3u9p-assembly1_C  TM=5.253E-01  e=8.738E+00  Mus musculus
  4qrl-assembly1_A  TM=3.356E-01  e=5.775E+00  Bacteroides uniformis ATCC 8492

Foldseek 3Di:
DDWDWDADPVLKIWIWDQDPVRDIDIWIWFAAAQKDFIWIQDPVRDIDQDDCLLVVVVDGDIDRGSNCVSVSSVVSNVVSVVVSVVVVVD